Protein AF-A0A956P0M2-F1 (afdb_monomer_lite)

Radius of gyration: 32.69 Å; chains: 1; bounding box: 71×94×77 Å

Foldseek 3Di:
DVVVVVVVVVVVVVVVVVVVVVVVVVVVVVVVVVVVVVVVVVVVVVVLLVQLVVLVVVPPDDPPDADPLSSLLSSLLSCVVVVHADPDLVRLVVNLVSLVVCCVVVRHDPVSSVVSNVVSVVVNVVRVVVVCCVDPVVVVVVVVVVVVPDDDPPDPPPPPDD

Structure (mmCIF, N/CA/C/O backbone):
data_AF-A0A956P0M2-F1
#
_entry.id   AF-A0A956P0M2-F1
#
loop_
_atom_site.group_PDB
_atom_site.id
_atom_site.type_symbol
_atom_site.label_atom_id
_atom_site.label_alt_id
_atom_site.label_comp_id
_atom_site.label_asym_id
_atom_site.label_entity_id
_atom_site.label_seq_id
_atom_site.pdbx_PDB_ins_code
_atom_site.Cartn_x
_atom_site.Cartn_y
_atom_site.Cartn_z
_atom_site.occupancy
_atom_site.B_iso_or_equiv
_atom_site.auth_seq_id
_atom_site.auth_comp_id
_atom_site.auth_asym_id
_atom_site.auth_atom_id
_atom_site.pdbx_PDB_model_num
ATOM 1 N N . VAL A 1 1 ? 48.615 -9.742 -48.439 1.00 58.72 1 VAL A N 1
ATOM 2 C CA . VAL A 1 1 ? 48.595 -8.862 -47.247 1.00 58.72 1 VAL A CA 1
ATOM 3 C C . VAL A 1 1 ? 47.319 -8.021 -47.235 1.00 58.72 1 VAL A C 1
ATOM 5 O O . VAL A 1 1 ? 46.693 -7.946 -46.191 1.00 58.72 1 VAL A O 1
ATOM 8 N N . ASP A 1 2 ? 46.845 -7.547 -48.392 1.00 72.81 2 ASP A N 1
ATOM 9 C CA . ASP A 1 2 ? 45.666 -6.664 -48.493 1.00 72.81 2 ASP A CA 1
ATOM 10 C C . ASP A 1 2 ? 44.305 -7.275 -48.108 1.00 72.81 2 ASP A C 1
ATOM 12 O O . ASP A 1 2 ? 43.493 -6.592 -47.497 1.00 72.81 2 ASP A O 1
ATOM 16 N N . LEU A 1 3 ? 44.051 -8.560 -48.388 1.00 78.06 3 LEU A N 1
ATOM 17 C CA . LEU A 1 3 ? 42.756 -9.199 -48.076 1.00 78.06 3 LEU A CA 1
ATOM 18 C C . LEU A 1 3 ? 42.463 -9.275 -46.568 1.00 78.06 3 LEU A C 1
ATOM 20 O O . LEU A 1 3 ? 41.344 -9.022 -46.138 1.00 78.06 3 LEU A O 1
ATOM 24 N N . VAL A 1 4 ? 43.483 -9.575 -45.761 1.00 82.62 4 VAL A N 1
ATOM 25 C CA . VAL A 1 4 ? 43.348 -9.699 -44.298 1.00 82.62 4 VAL A CA 1
ATOM 26 C C . VAL A 1 4 ? 43.190 -8.325 -43.638 1.00 82.62 4 VAL A C 1
ATOM 28 O O . VAL A 1 4 ? 42.440 -8.179 -42.675 1.00 82.62 4 VAL A O 1
ATOM 31 N N . GLU A 1 5 ? 43.877 -7.302 -44.154 1.00 86.31 5 GLU A N 1
ATOM 32 C CA . GLU A 1 5 ? 43.711 -5.909 -43.715 1.00 86.31 5 GLU A CA 1
ATOM 33 C C . GLU A 1 5 ? 42.298 -5.394 -44.033 1.00 86.31 5 GLU A C 1
ATOM 35 O O . GLU A 1 5 ? 41.657 -4.802 -43.164 1.00 86.31 5 GLU A O 1
ATOM 40 N N . GLN A 1 6 ? 41.782 -5.694 -45.230 1.00 86.38 6 GLN A N 1
ATOM 41 C CA . GLN A 1 6 ? 40.441 -5.297 -45.660 1.00 86.38 6 GLN A CA 1
ATOM 42 C C . GLN A 1 6 ? 39.334 -5.976 -44.832 1.00 86.38 6 GLN A C 1
ATOM 44 O O . GLN A 1 6 ? 38.421 -5.307 -44.343 1.00 86.38 6 GLN A O 1
ATOM 49 N N . GLU A 1 7 ? 39.444 -7.284 -44.578 1.00 89.69 7 GLU A N 1
ATOM 50 C CA . GLU A 1 7 ? 38.516 -7.992 -43.683 1.00 89.69 7 GLU A CA 1
ATOM 51 C C . GLU A 1 7 ? 38.552 -7.425 -42.258 1.00 89.69 7 GLU A C 1
ATOM 53 O O . GLU A 1 7 ? 37.513 -7.256 -41.618 1.00 89.69 7 GLU A O 1
ATOM 58 N N . LYS A 1 8 ? 39.738 -7.068 -41.750 1.00 89.06 8 LYS A N 1
ATOM 59 C CA . LYS A 1 8 ? 39.891 -6.463 -40.420 1.00 89.06 8 LYS A CA 1
ATOM 60 C C . LYS A 1 8 ? 39.223 -5.090 -40.333 1.00 89.06 8 LYS A C 1
ATOM 62 O O . LYS A 1 8 ? 38.625 -4.774 -39.301 1.00 89.06 8 LYS A O 1
ATOM 67 N N . THR A 1 9 ? 39.314 -4.270 -41.381 1.00 90.88 9 THR A N 1
ATOM 68 C CA . THR A 1 9 ? 38.626 -2.972 -41.427 1.00 90.88 9 THR A CA 1
ATOM 69 C C . THR A 1 9 ? 37.111 -3.131 -41.486 1.00 90.88 9 THR A C 1
ATOM 71 O O . THR A 1 9 ? 36.409 -2.444 -40.741 1.00 90.88 9 THR A O 1
ATOM 74 N N . ASP A 1 10 ? 36.614 -4.085 -42.273 1.00 92.38 10 ASP A N 1
ATOM 75 C CA . ASP A 1 10 ? 35.180 -4.359 -42.390 1.00 92.38 10 ASP A CA 1
ATOM 76 C C . ASP A 1 10 ? 34.605 -4.896 -41.075 1.00 92.38 10 ASP A C 1
ATOM 78 O O . ASP A 1 10 ? 33.589 -4.394 -40.589 1.00 92.38 10 ASP A O 1
ATOM 82 N N . LEU A 1 11 ? 35.295 -5.844 -40.431 1.00 91.88 11 LEU A N 1
ATOM 83 C CA . LEU A 1 11 ? 34.914 -6.364 -39.115 1.00 91.88 11 LEU A CA 1
ATOM 84 C C . LEU A 1 11 ? 34.890 -5.265 -38.049 1.00 91.88 11 LEU A C 1
ATOM 86 O O . LEU A 1 11 ? 33.978 -5.223 -37.224 1.00 91.88 11 LEU A O 1
ATOM 90 N N . LYS A 1 12 ? 35.856 -4.338 -38.073 1.00 93.12 12 LYS A N 1
ATOM 91 C CA . LYS A 1 12 ? 35.875 -3.193 -37.153 1.00 93.12 12 LYS A CA 1
ATOM 92 C C . LYS A 1 12 ? 34.681 -2.263 -37.389 1.00 93.12 12 LYS A C 1
ATOM 94 O O . LYS A 1 12 ? 34.078 -1.805 -36.420 1.00 93.12 12 LYS A O 1
ATOM 99 N N . GLY A 1 13 ? 34.318 -2.022 -38.649 1.00 92.12 13 GLY A N 1
ATOM 100 C CA . GLY A 1 13 ? 33.134 -1.244 -39.016 1.00 92.12 13 GLY A CA 1
ATOM 101 C C . GLY A 1 13 ? 31.835 -1.904 -38.550 1.00 92.12 13 GLY A C 1
ATOM 102 O O . GLY A 1 13 ? 30.996 -1.249 -37.932 1.00 92.12 13 GLY A O 1
ATOM 103 N N . GLN A 1 14 ? 31.694 -3.214 -38.763 1.00 93.75 14 GLN A N 1
ATOM 104 C CA . GLN A 1 14 ? 30.542 -3.984 -38.284 1.00 93.75 14 GLN A CA 1
ATOM 105 C C . GLN A 1 14 ? 30.442 -3.975 -36.756 1.00 93.75 14 GLN A C 1
ATOM 107 O O . GLN A 1 14 ? 29.355 -3.779 -36.218 1.00 93.75 14 GLN A O 1
ATOM 112 N N . LEU A 1 15 ? 31.567 -4.129 -36.051 1.00 92.31 15 LEU A N 1
ATOM 113 C CA . LEU A 1 15 ? 31.612 -4.079 -34.589 1.00 92.31 15 LEU A CA 1
ATOM 114 C C . LEU A 1 15 ? 31.226 -2.693 -34.059 1.00 92.31 15 LEU A C 1
ATOM 116 O O . LEU A 1 15 ? 30.469 -2.592 -33.098 1.00 92.31 15 LEU A O 1
ATOM 120 N N . GLN A 1 16 ? 31.676 -1.621 -34.712 1.00 93.62 16 GLN A N 1
ATOM 121 C CA . GLN A 1 16 ? 31.281 -0.261 -34.350 1.00 93.62 16 GLN A CA 1
ATOM 122 C C . GLN A 1 16 ? 29.777 -0.029 -34.556 1.00 93.62 16 GLN A C 1
ATOM 124 O O . GLN A 1 16 ? 29.123 0.526 -33.677 1.00 93.62 16 GLN A O 1
ATOM 129 N N . GLN A 1 17 ? 29.213 -0.495 -35.673 1.00 93.69 17 GLN A N 1
ATOM 130 C CA . GLN A 1 17 ? 27.769 -0.420 -35.917 1.00 93.69 17 GLN A CA 1
ATOM 131 C C . GLN A 1 17 ? 26.971 -1.267 -34.919 1.00 93.69 17 GLN A C 1
ATOM 133 O O . GLN A 1 17 ? 25.904 -0.851 -34.474 1.00 93.69 17 GLN A O 1
ATOM 138 N N . ALA A 1 18 ? 27.471 -2.451 -34.559 1.00 92.12 18 ALA A N 1
ATOM 139 C CA . ALA A 1 18 ? 26.843 -3.308 -33.560 1.00 92.12 18 ALA A CA 1
ATOM 140 C C . ALA A 1 18 ? 26.830 -2.641 -32.178 1.00 92.12 18 ALA A C 1
ATOM 142 O O . ALA A 1 18 ? 25.790 -2.648 -31.524 1.00 92.12 18 ALA A O 1
ATOM 143 N N . ASN A 1 19 ? 27.936 -2.005 -31.776 1.00 94.00 19 ASN A N 1
ATOM 144 C CA . ASN A 1 19 ? 28.009 -1.244 -30.529 1.00 94.00 19 ASN A CA 1
ATOM 145 C C . ASN A 1 19 ? 27.035 -0.062 -30.535 1.00 94.00 19 ASN A C 1
ATOM 147 O O . ASN A 1 19 ? 26.256 0.069 -29.603 1.00 94.00 19 ASN A O 1
ATOM 151 N N . GLN A 1 20 ? 26.984 0.724 -31.616 1.00 94.06 20 GLN A N 1
ATOM 152 C CA . GLN A 1 20 ? 26.021 1.828 -31.735 1.00 94.06 20 GLN A CA 1
ATOM 153 C C . GLN A 1 20 ? 24.571 1.345 -31.615 1.00 94.06 20 GLN A C 1
ATOM 155 O O . GLN A 1 20 ? 23.778 1.931 -30.885 1.00 94.06 20 GLN A O 1
ATOM 160 N N . ARG A 1 21 ? 24.220 0.232 -32.272 1.00 94.31 21 ARG A N 1
ATOM 161 C CA . ARG A 1 21 ? 22.882 -0.367 -32.139 1.00 94.31 21 ARG A CA 1
ATOM 162 C C . ARG A 1 21 ? 22.599 -0.845 -30.717 1.00 94.31 21 ARG A C 1
ATOM 164 O O . ARG A 1 21 ? 21.459 -0.745 -30.268 1.00 94.31 21 ARG A O 1
ATOM 171 N N . ALA A 1 22 ? 23.599 -1.394 -30.030 1.00 93.88 22 ALA A N 1
ATOM 172 C CA . ALA A 1 22 ? 23.468 -1.831 -28.645 1.00 93.88 22 ALA A CA 1
ATOM 173 C C . ALA A 1 22 ? 23.268 -0.639 -27.697 1.00 93.88 22 ALA A C 1
ATOM 175 O O . ALA A 1 22 ? 22.390 -0.699 -26.834 1.00 93.88 22 ALA A O 1
ATOM 176 N N . ASP A 1 23 ? 24.006 0.452 -27.899 1.00 94.88 23 ASP A N 1
ATOM 177 C CA . ASP A 1 23 ? 23.866 1.692 -27.133 1.00 94.88 23 ASP A CA 1
ATOM 178 C C . ASP A 1 23 ? 22.467 2.295 -27.338 1.00 94.88 23 ASP A C 1
ATOM 180 O O . ASP A 1 23 ? 21.730 2.493 -26.372 1.00 94.88 23 ASP A O 1
ATOM 184 N N . GLU A 1 24 ? 22.023 2.449 -28.592 1.00 95.00 24 GLU A N 1
ATOM 185 C CA . GLU A 1 24 ? 20.675 2.935 -28.922 1.00 95.00 24 GLU A CA 1
ATOM 186 C C . GLU A 1 24 ? 19.562 2.055 -28.330 1.00 95.00 24 GLU A C 1
ATOM 188 O O . GLU A 1 24 ? 18.521 2.550 -27.884 1.00 95.00 24 GLU A O 1
ATOM 193 N N . ALA A 1 25 ? 19.740 0.730 -28.350 1.00 94.25 25 ALA A N 1
ATOM 194 C CA . ALA A 1 25 ? 18.787 -0.196 -27.749 1.00 94.25 25 ALA A CA 1
ATOM 195 C C . ALA A 1 25 ? 18.747 -0.040 -26.224 1.00 94.25 25 ALA A C 1
ATOM 197 O O . ALA A 1 25 ? 17.664 -0.044 -25.639 1.00 94.25 25 ALA A O 1
ATOM 198 N N . THR A 1 26 ? 19.906 0.142 -25.591 1.00 95.19 26 THR A N 1
ATOM 199 C CA . THR A 1 26 ? 20.026 0.326 -24.141 1.00 95.19 26 THR A CA 1
ATOM 200 C C . THR A 1 26 ? 19.360 1.626 -23.698 1.00 95.19 26 THR A C 1
ATOM 202 O O . THR A 1 26 ? 18.572 1.621 -22.749 1.00 95.19 26 THR A O 1
ATOM 205 N N . GLU A 1 27 ? 19.582 2.724 -24.421 1.00 95.94 27 GLU A N 1
ATOM 206 C CA . GLU A 1 27 ? 18.919 4.008 -24.169 1.00 95.94 27 GLU A CA 1
ATOM 207 C C . GLU A 1 27 ? 17.393 3.898 -24.290 1.00 95.94 27 GLU A C 1
ATOM 209 O O . GLU A 1 27 ? 16.664 4.328 -23.393 1.00 95.94 27 GLU A O 1
ATOM 214 N N . LYS A 1 28 ? 16.892 3.251 -25.352 1.00 95.50 28 LYS A N 1
ATOM 215 C CA . LYS A 1 28 ? 15.448 3.018 -25.536 1.00 95.50 28 LYS A CA 1
ATOM 216 C C . LYS A 1 28 ? 14.854 2.180 -24.409 1.00 95.50 28 LYS A C 1
ATOM 218 O O . LYS A 1 28 ? 13.793 2.524 -23.894 1.00 95.50 28 LYS A O 1
ATOM 223 N N . VAL A 1 29 ? 15.517 1.090 -24.019 1.00 95.69 29 VAL A N 1
ATOM 224 C CA . VAL A 1 29 ? 15.061 0.237 -22.910 1.00 95.69 29 VAL A CA 1
ATOM 225 C C . VAL A 1 29 ? 15.007 1.034 -21.612 1.00 95.69 29 VAL A C 1
ATOM 227 O O . VAL A 1 29 ? 14.007 0.959 -20.904 1.00 95.69 29 VAL A O 1
ATOM 230 N N . THR A 1 30 ? 16.031 1.841 -21.334 1.00 95.50 30 THR A N 1
ATOM 231 C CA . THR A 1 30 ? 16.098 2.680 -20.130 1.00 95.50 30 THR A CA 1
ATOM 232 C C . THR A 1 30 ? 14.942 3.679 -20.102 1.00 95.50 30 THR A C 1
ATOM 234 O O . THR A 1 30 ? 14.197 3.742 -19.128 1.00 95.50 30 THR A O 1
ATOM 237 N N . TYR A 1 31 ? 14.703 4.372 -21.217 1.00 96.00 31 TYR A N 1
ATOM 238 C CA . TYR A 1 31 ? 13.574 5.288 -21.365 1.00 96.00 31 TYR A CA 1
ATOM 239 C C . TYR A 1 31 ? 12.214 4.607 -21.127 1.00 96.00 31 TYR A C 1
ATOM 241 O O . TYR A 1 31 ? 11.351 5.144 -20.423 1.00 96.00 31 TYR A O 1
ATOM 249 N N . TYR A 1 32 ? 11.999 3.417 -21.698 1.00 94.88 32 TYR A N 1
ATOM 250 C CA . TYR A 1 32 ? 10.750 2.683 -21.494 1.00 94.88 32 TYR A CA 1
ATOM 251 C C . TYR A 1 32 ? 10.590 2.194 -20.057 1.00 94.88 32 TYR A C 1
ATOM 253 O O . TYR A 1 32 ? 9.477 2.257 -19.536 1.00 94.88 32 TYR A O 1
ATOM 261 N N . LEU A 1 33 ? 11.667 1.750 -19.405 1.00 94.88 33 LEU A N 1
ATOM 262 C CA . LEU A 1 33 ? 11.636 1.366 -17.994 1.00 94.88 33 LEU A CA 1
ATOM 263 C C . LEU A 1 33 ? 11.221 2.550 -17.117 1.00 94.88 33 LEU A C 1
ATOM 265 O O . LEU A 1 33 ? 10.244 2.429 -16.379 1.00 94.88 33 LEU A O 1
ATOM 269 N N . ASP A 1 34 ? 11.850 3.714 -17.281 1.00 94.94 34 ASP A N 1
ATOM 270 C CA . ASP A 1 34 ? 11.497 4.929 -16.535 1.00 94.94 34 ASP A CA 1
ATOM 271 C C . ASP A 1 34 ? 10.034 5.337 -16.764 1.00 94.94 34 ASP A C 1
ATOM 273 O O . ASP A 1 34 ? 9.291 5.676 -15.834 1.00 94.94 34 ASP A O 1
ATOM 277 N N . THR A 1 35 ? 9.581 5.272 -18.017 1.00 95.19 35 THR A N 1
ATOM 278 C CA . THR A 1 35 ? 8.198 5.598 -18.388 1.00 95.19 35 THR A CA 1
ATOM 279 C C . THR A 1 35 ? 7.202 4.631 -17.748 1.00 95.19 35 THR A C 1
ATOM 281 O O . THR A 1 35 ? 6.170 5.053 -17.210 1.00 95.19 35 THR A O 1
ATOM 284 N N . LEU A 1 36 ? 7.505 3.331 -17.769 1.00 94.38 36 LEU A N 1
ATOM 285 C CA . LEU A 1 36 ? 6.674 2.296 -17.162 1.00 94.38 36 LEU A CA 1
ATOM 286 C C . LEU A 1 36 ? 6.635 2.439 -15.641 1.00 94.38 36 LEU A C 1
ATOM 288 O O . LEU A 1 36 ? 5.552 2.378 -15.058 1.00 94.38 36 LEU A O 1
ATOM 292 N N . GLU A 1 37 ? 7.771 2.700 -14.995 1.00 94.69 37 GLU A N 1
ATOM 293 C CA . GLU A 1 37 ? 7.834 2.926 -13.552 1.00 94.69 37 GLU A CA 1
ATOM 294 C C . GLU A 1 37 ? 6.989 4.126 -13.119 1.00 94.69 37 GLU A C 1
ATOM 296 O O . GLU A 1 37 ? 6.243 4.052 -12.138 1.00 94.69 37 GLU A O 1
ATOM 301 N N . ASN A 1 38 ? 7.067 5.233 -13.857 1.00 93.94 38 ASN A N 1
ATOM 302 C CA . ASN A 1 38 ? 6.288 6.434 -13.567 1.00 93.94 38 ASN A CA 1
ATOM 303 C C . ASN A 1 38 ? 4.789 6.207 -13.778 1.00 93.94 38 ASN A C 1
ATOM 305 O O . ASN A 1 38 ? 3.964 6.635 -12.960 1.00 93.94 38 ASN A O 1
ATOM 309 N N . THR A 1 39 ? 4.429 5.480 -14.834 1.00 92.56 39 THR A N 1
ATOM 310 C CA . THR A 1 39 ? 3.041 5.102 -15.115 1.00 92.56 39 THR A CA 1
ATOM 311 C C . THR A 1 39 ? 2.495 4.181 -14.025 1.00 92.56 39 THR A C 1
ATOM 313 O O . THR A 1 39 ? 1.390 4.402 -13.530 1.00 92.56 39 THR A O 1
ATOM 316 N N . LEU A 1 40 ? 3.286 3.204 -13.571 1.00 93.62 40 LEU A N 1
ATOM 317 C CA . LEU A 1 40 ? 2.927 2.300 -12.480 1.00 93.62 40 LEU A CA 1
ATOM 318 C C . LEU A 1 40 ? 2.721 3.058 -11.162 1.00 93.62 40 LEU A C 1
ATOM 320 O O . LEU A 1 40 ? 1.697 2.873 -10.501 1.00 93.62 40 LEU A O 1
ATOM 324 N N . LYS A 1 41 ? 3.649 3.956 -10.800 1.00 93.06 41 LYS A N 1
ATOM 325 C CA . LYS A 1 41 ? 3.533 4.820 -9.610 1.00 93.06 41 LYS A CA 1
ATOM 326 C C . LYS A 1 41 ? 2.253 5.659 -9.662 1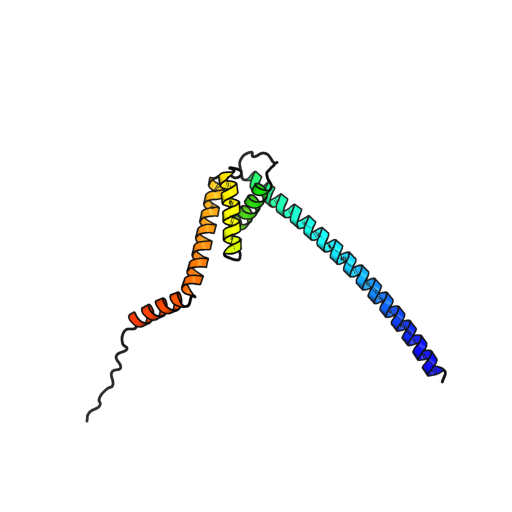.00 93.06 41 LYS A C 1
ATOM 328 O O . LYS A 1 41 ? 1.545 5.778 -8.664 1.00 93.06 41 LYS A O 1
ATOM 333 N N . THR A 1 42 ? 1.936 6.216 -10.828 1.00 93.06 42 THR A N 1
ATOM 334 C CA . THR A 1 42 ? 0.741 7.043 -11.043 1.00 93.06 42 THR A CA 1
ATOM 335 C C . THR A 1 42 ? -0.543 6.214 -10.962 1.00 93.06 42 THR A C 1
ATOM 337 O O . THR A 1 42 ? -1.471 6.581 -10.241 1.00 93.06 42 THR A O 1
ATOM 340 N N . GLY A 1 43 ? -0.582 5.053 -11.618 1.00 93.94 43 GLY A N 1
ATOM 341 C CA . GLY A 1 43 ? -1.709 4.123 -11.546 1.00 93.94 43 GLY A CA 1
ATOM 342 C C . GLY A 1 43 ? -1.975 3.631 -10.123 1.00 93.94 43 GLY A C 1
ATOM 343 O O . GLY A 1 43 ? -3.128 3.561 -9.695 1.00 93.94 43 GLY A O 1
ATOM 344 N N . GLN A 1 44 ? -0.918 3.365 -9.351 1.00 92.56 44 GLN A N 1
ATOM 345 C CA . GLN A 1 44 ? -1.040 2.971 -7.949 1.00 92.56 44 GLN A CA 1
ATOM 346 C C . GLN A 1 44 ? -1.655 4.091 -7.094 1.00 92.56 44 GLN A C 1
ATOM 348 O O . GLN A 1 44 ? -2.557 3.815 -6.304 1.00 92.56 44 GLN A O 1
ATOM 353 N N . LYS A 1 45 ? -1.267 5.358 -7.313 1.00 92.62 45 LYS A N 1
ATOM 354 C CA . LYS A 1 45 ? -1.896 6.511 -6.641 1.00 92.62 45 LYS A CA 1
ATOM 355 C C . LYS A 1 45 ? -3.396 6.595 -6.929 1.00 92.62 45 LYS A C 1
ATOM 357 O O . LYS A 1 45 ? -4.180 6.754 -5.995 1.00 92.62 45 LYS A O 1
ATOM 362 N N . PHE A 1 46 ? -3.810 6.453 -8.190 1.00 92.62 46 PHE A N 1
ATOM 363 C CA . PHE A 1 46 ? -5.233 6.486 -8.548 1.00 92.62 46 PHE A CA 1
ATOM 364 C C . PHE A 1 46 ? -6.016 5.321 -7.942 1.00 92.62 46 PHE A C 1
ATOM 366 O O . PHE A 1 46 ? -7.138 5.503 -7.470 1.00 92.62 46 PHE A O 1
ATOM 373 N N . LYS A 1 47 ? -5.417 4.129 -7.900 1.00 93.81 47 LYS A N 1
ATOM 374 C CA . LYS A 1 47 ? -6.016 2.960 -7.254 1.00 93.81 47 LYS A CA 1
ATOM 375 C C . LYS A 1 47 ? -6.226 3.185 -5.757 1.00 93.81 47 LYS A C 1
ATOM 377 O O . LYS A 1 47 ? -7.307 2.891 -5.250 1.00 93.81 47 LYS A O 1
ATOM 382 N N . ASP A 1 48 ? -5.228 3.727 -5.066 1.00 93.6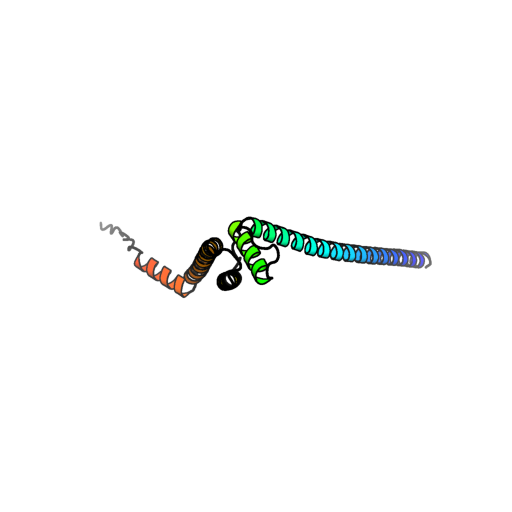2 48 ASP A N 1
ATOM 383 C CA . ASP A 1 48 ? -5.319 4.019 -3.635 1.00 93.62 48 ASP A CA 1
ATOM 384 C C . ASP A 1 48 ? -6.369 5.106 -3.358 1.00 93.62 48 ASP A C 1
ATOM 386 O O . ASP A 1 48 ? -7.199 4.943 -2.463 1.00 93.62 48 ASP A O 1
ATOM 390 N N . GLN A 1 49 ? -6.432 6.157 -4.184 1.00 92.69 49 GLN A N 1
ATOM 391 C CA . GLN A 1 49 ? -7.493 7.170 -4.117 1.00 92.69 49 GLN A CA 1
ATOM 392 C C . GLN A 1 49 ? -8.888 6.570 -4.323 1.00 92.69 49 GLN A C 1
ATOM 394 O O . GLN A 1 49 ? -9.796 6.854 -3.546 1.00 92.69 49 GLN A O 1
ATOM 399 N N . ALA A 1 50 ? -9.067 5.703 -5.322 1.00 92.69 50 ALA A N 1
ATOM 400 C CA . ALA A 1 50 ? -10.345 5.040 -5.572 1.00 92.69 50 ALA A CA 1
ATOM 401 C C . ALA A 1 50 ? -10.782 4.171 -4.382 1.00 92.69 50 ALA A C 1
ATOM 403 O O . ALA A 1 50 ? -11.956 4.177 -4.006 1.00 92.69 50 ALA A O 1
ATOM 404 N N . ILE A 1 51 ? -9.842 3.458 -3.753 1.00 94.12 51 ILE A N 1
ATOM 405 C CA . ILE A 1 51 ? -10.092 2.687 -2.529 1.00 94.12 51 ILE A CA 1
ATOM 406 C C . ILE A 1 51 ? -10.533 3.610 -1.389 1.00 94.12 51 ILE A C 1
ATOM 408 O O . ILE A 1 51 ? -11.528 3.325 -0.721 1.00 94.12 51 ILE A O 1
ATOM 412 N N . ILE A 1 52 ? -9.816 4.715 -1.179 1.00 92.88 52 ILE A N 1
ATOM 413 C CA . ILE A 1 52 ? -10.116 5.697 -0.135 1.00 92.88 52 ILE A CA 1
ATOM 414 C C . ILE A 1 52 ? -11.506 6.300 -0.349 1.00 92.88 52 ILE A C 1
ATOM 416 O O . ILE A 1 52 ? -12.318 6.259 0.570 1.00 92.88 52 ILE A O 1
ATOM 420 N N . TYR A 1 53 ? -11.826 6.783 -1.551 1.00 90.81 53 TYR A N 1
ATOM 421 C CA . TYR A 1 53 ? -13.138 7.365 -1.843 1.00 90.81 53 TYR A CA 1
ATOM 422 C C . TYR A 1 53 ? -14.263 6.344 -1.714 1.00 90.81 53 TYR A C 1
ATOM 424 O O . TYR A 1 53 ? -15.280 6.639 -1.094 1.00 90.81 53 TYR A O 1
ATOM 432 N N . LYS A 1 54 ? -14.069 5.113 -2.202 1.00 91.50 54 LYS A N 1
ATOM 433 C CA . LYS A 1 54 ? -15.029 4.025 -1.976 1.00 91.50 54 LYS A CA 1
ATOM 434 C C . LYS A 1 54 ? -15.228 3.761 -0.482 1.00 91.50 54 LYS A C 1
ATOM 436 O O . LYS A 1 54 ? -16.346 3.495 -0.058 1.00 91.50 54 LYS A O 1
ATOM 441 N N . SER A 1 55 ? -14.158 3.825 0.308 1.00 91.12 55 SER A N 1
ATOM 442 C CA . SER A 1 55 ? -14.206 3.650 1.759 1.00 91.12 55 SER A CA 1
ATOM 443 C C . SER A 1 55 ? -14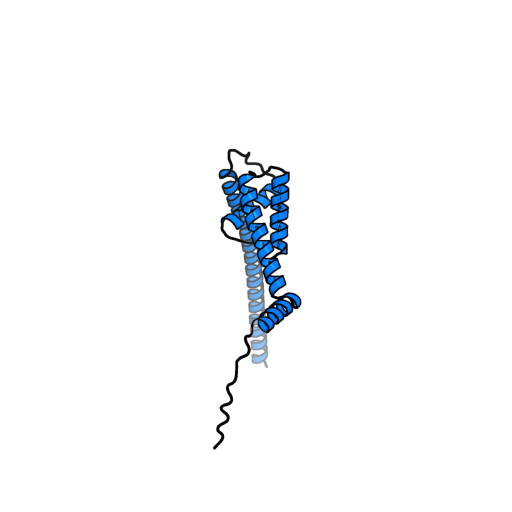.950 4.791 2.454 1.00 91.12 55 SER A C 1
ATOM 445 O O . SER A 1 55 ? -15.748 4.503 3.337 1.00 91.12 55 SER A O 1
ATOM 447 N N . ILE A 1 56 ? -14.735 6.047 2.044 1.00 89.88 56 ILE A N 1
ATOM 448 C CA . ILE A 1 56 ? -15.458 7.222 2.558 1.00 89.88 56 ILE A CA 1
ATOM 449 C C . ILE A 1 56 ? -16.943 7.114 2.222 1.00 89.88 56 ILE A C 1
ATOM 451 O O . ILE A 1 56 ? -17.766 7.328 3.094 1.00 89.88 56 ILE A O 1
ATOM 455 N N . LEU A 1 57 ? -17.296 6.726 0.992 1.00 88.31 57 LEU A N 1
ATOM 456 C CA . LEU A 1 57 ? -18.694 6.599 0.560 1.00 88.31 57 LEU A CA 1
ATOM 457 C C . LEU A 1 57 ? -19.485 5.527 1.325 1.00 88.31 57 LEU A C 1
ATOM 459 O O . LEU A 1 57 ? -20.711 5.596 1.361 1.00 88.31 57 LEU A O 1
ATOM 463 N N . LYS A 1 58 ? -18.808 4.532 1.918 1.00 87.44 58 LYS A N 1
ATOM 464 C CA . LYS A 1 58 ? -19.448 3.558 2.820 1.00 87.44 58 LYS A CA 1
ATOM 465 C C . LYS A 1 58 ? -19.836 4.180 4.163 1.00 87.44 58 LYS A C 1
ATOM 467 O O . LYS A 1 58 ? -20.746 3.679 4.816 1.00 87.44 58 LYS A O 1
ATOM 472 N N . ASP A 1 59 ? -19.144 5.239 4.564 1.00 84.19 59 ASP A N 1
ATOM 473 C CA . ASP A 1 59 ? -19.345 5.921 5.831 1.00 84.19 59 ASP A CA 1
ATOM 474 C C . ASP A 1 59 ? -20.237 7.158 5.592 1.00 84.19 59 ASP A C 1
ATOM 476 O O . ASP A 1 59 ? -20.121 7.865 4.591 1.00 84.19 59 ASP A O 1
ATOM 480 N N . ALA A 1 60 ? -21.195 7.424 6.480 1.00 69.06 60 ALA A N 1
ATOM 481 C CA . ALA A 1 60 ? -22.162 8.505 6.274 1.00 69.06 60 ALA A CA 1
ATOM 482 C C . ALA A 1 60 ? -21.485 9.890 6.195 1.00 69.06 60 ALA A C 1
ATOM 484 O O . ALA A 1 60 ? -20.684 10.207 7.060 1.00 69.06 60 ALA A O 1
ATOM 485 N N . LYS A 1 61 ? -21.850 10.708 5.187 1.00 63.69 61 LYS A N 1
ATOM 486 C CA . LYS A 1 61 ? -21.470 12.126 4.934 1.00 63.69 61 LYS A CA 1
ATOM 487 C C . LYS A 1 61 ? -20.249 12.663 5.716 1.00 63.69 61 LYS A C 1
ATOM 489 O O . LYS A 1 61 ? -20.349 13.681 6.399 1.00 63.69 61 LYS A O 1
ATOM 494 N N . ILE A 1 62 ? -19.091 12.025 5.563 1.00 64.56 62 ILE A N 1
ATOM 495 C CA . ILE A 1 62 ? -17.807 12.581 6.010 1.00 64.56 62 ILE A CA 1
ATOM 496 C C . ILE A 1 62 ? -17.313 13.563 4.929 1.00 64.56 62 ILE A C 1
ATOM 498 O O . ILE A 1 62 ? -17.486 13.289 3.735 1.00 64.56 62 ILE A O 1
ATOM 502 N N . PRO A 1 63 ? -16.729 14.720 5.294 1.00 67.38 63 PRO A N 1
ATOM 503 C CA . PRO A 1 63 ? -16.077 15.601 4.330 1.00 67.38 63 PRO A CA 1
ATOM 504 C C . PRO A 1 63 ? -15.007 14.856 3.514 1.00 67.38 63 PRO A C 1
ATOM 506 O O . PRO A 1 63 ? -14.236 14.060 4.035 1.00 67.38 63 PRO A O 1
ATOM 509 N N . PHE A 1 64 ? -14.933 15.142 2.211 1.00 70.31 64 PHE A N 1
ATOM 510 C CA . PHE A 1 64 ? -13.997 14.490 1.277 1.00 70.31 64 PHE A CA 1
ATOM 511 C C . PHE A 1 64 ? -12.511 14.755 1.582 1.00 70.31 64 PHE A C 1
ATOM 513 O O . PHE A 1 64 ? -11.637 14.087 1.025 1.00 70.31 64 PHE A O 1
ATOM 520 N N . GLN A 1 65 ? -12.215 15.742 2.431 1.00 82.38 65 GLN A N 1
ATOM 521 C CA . GLN A 1 65 ? -10.863 16.046 2.883 1.00 82.38 65 GLN A CA 1
ATOM 522 C C . GLN A 1 65 ? -10.561 15.275 4.164 1.00 82.38 65 GLN A C 1
ATOM 524 O O . GLN A 1 65 ? -11.168 15.524 5.200 1.00 82.38 65 GLN A O 1
ATOM 529 N N . ILE A 1 66 ? -9.596 14.363 4.068 1.00 87.62 66 ILE A N 1
ATOM 530 C CA . ILE A 1 66 ? -9.191 13.479 5.159 1.00 87.62 66 ILE A CA 1
ATOM 531 C C . ILE A 1 66 ? -7.678 13.540 5.378 1.00 87.62 66 ILE A C 1
ATOM 533 O O . ILE A 1 66 ? -6.909 13.820 4.449 1.00 87.62 66 ILE A O 1
ATOM 537 N N . SER A 1 67 ? -7.245 13.275 6.610 1.00 91.69 67 SER A N 1
ATOM 538 C CA . SER A 1 67 ? -5.828 13.307 6.987 1.00 91.69 67 SER A CA 1
ATOM 539 C C . SER A 1 67 ? -5.037 12.160 6.345 1.00 91.69 67 SER A C 1
ATOM 541 O O . SER A 1 67 ? -5.601 11.151 5.920 1.00 91.69 67 SER A O 1
ATOM 543 N N . GLU A 1 68 ? -3.707 12.276 6.285 1.00 93.19 68 GLU A N 1
ATOM 544 C CA . GLU A 1 68 ? -2.860 11.188 5.771 1.00 93.19 68 GLU A CA 1
ATOM 545 C C . GLU A 1 68 ? -2.964 9.920 6.636 1.00 93.19 68 GLU A C 1
ATOM 547 O O . GLU A 1 68 ? -3.009 8.808 6.114 1.00 93.19 68 GLU A O 1
ATOM 552 N N . MET A 1 69 ? -3.103 10.091 7.953 1.00 93.94 69 MET A N 1
ATOM 553 C CA . MET A 1 69 ? -3.364 9.001 8.897 1.00 93.94 69 MET A CA 1
ATOM 554 C C . MET A 1 69 ? -4.673 8.266 8.566 1.00 93.94 69 MET A C 1
ATOM 556 O O . MET A 1 69 ? -4.713 7.032 8.576 1.00 93.94 69 MET A O 1
ATOM 560 N N . GLU A 1 70 ? -5.726 9.007 8.212 1.00 93.81 70 GLU A N 1
ATOM 561 C CA . GLU A 1 70 ? -7.007 8.429 7.806 1.00 93.81 70 GLU A CA 1
ATOM 562 C C . GLU A 1 70 ? -6.913 7.693 6.471 1.00 93.81 70 GLU A C 1
ATOM 564 O O . GLU A 1 70 ? -7.446 6.589 6.335 1.00 93.81 70 GLU A O 1
ATOM 569 N N . LYS A 1 71 ? -6.168 8.231 5.498 1.00 95.12 71 LYS A N 1
ATOM 570 C CA . LYS A 1 71 ? -5.900 7.523 4.236 1.00 95.12 71 LYS A CA 1
ATOM 571 C C . LYS A 1 71 ? -5.235 6.173 4.495 1.00 95.12 71 LYS A C 1
ATOM 573 O O . LYS A 1 71 ? -5.682 5.163 3.950 1.00 95.12 71 LYS A O 1
ATOM 578 N N . GLN A 1 72 ? -4.217 6.136 5.355 1.00 96.38 72 GLN A N 1
ATOM 579 C CA . GLN A 1 72 ? -3.532 4.894 5.723 1.00 96.38 72 GLN A CA 1
ATOM 580 C C . GLN A 1 72 ? -4.487 3.893 6.385 1.00 96.38 72 GLN A C 1
ATOM 582 O O . GLN A 1 72 ? -4.538 2.732 5.967 1.00 96.38 72 GLN A O 1
ATOM 587 N N . GLY A 1 73 ? -5.296 4.345 7.349 1.00 96.06 73 GLY A N 1
ATOM 588 C CA . GLY A 1 73 ? -6.305 3.512 8.005 1.00 96.06 73 GLY A CA 1
ATOM 589 C C . GLY A 1 73 ? -7.322 2.938 7.015 1.00 96.06 73 GLY A C 1
ATOM 590 O O . GLY A 1 73 ? -7.572 1.732 6.995 1.00 96.06 73 GLY A O 1
ATOM 591 N N . ARG A 1 74 ? 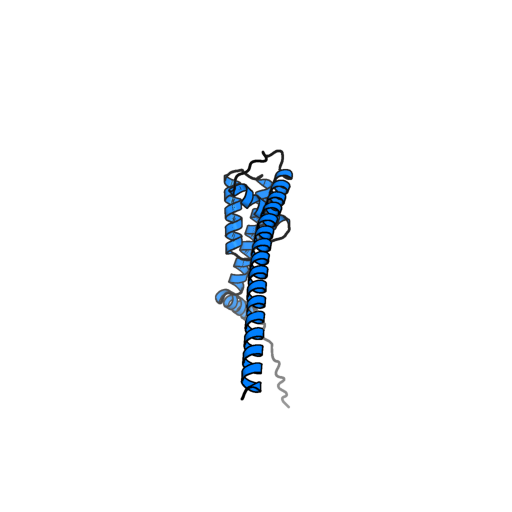-7.845 3.767 6.105 1.00 94.88 74 ARG A N 1
ATOM 592 C CA . ARG A 1 74 ? -8.809 3.351 5.073 1.00 94.88 74 ARG A CA 1
ATOM 593 C C . ARG A 1 74 ? -8.231 2.341 4.080 1.00 94.88 74 ARG A C 1
ATOM 595 O O . ARG A 1 74 ? -8.948 1.423 3.674 1.00 94.88 74 ARG A O 1
ATOM 602 N N . LEU A 1 75 ? -6.955 2.467 3.711 1.00 96.75 75 LEU A N 1
ATOM 603 C CA . LEU A 1 75 ? -6.270 1.479 2.869 1.00 96.75 75 LEU A CA 1
ATOM 604 C C . LEU A 1 75 ? -6.118 0.131 3.584 1.00 96.75 75 LEU A C 1
ATOM 606 O O . LEU A 1 75 ? -6.310 -0.912 2.956 1.00 96.75 75 LEU A O 1
ATOM 610 N N . ILE A 1 76 ? -5.798 0.135 4.881 1.00 96.88 76 ILE A N 1
ATOM 611 C CA . ILE A 1 76 ? -5.716 -1.086 5.696 1.00 96.88 76 ILE A CA 1
ATOM 612 C C . ILE A 1 76 ? -7.092 -1.747 5.802 1.00 96.88 76 ILE A C 1
ATOM 614 O O . ILE A 1 76 ? -7.212 -2.931 5.488 1.00 96.88 76 ILE A O 1
ATOM 618 N N . LEU A 1 77 ? -8.135 -0.985 6.148 1.00 95.31 77 LEU A N 1
ATOM 619 C CA . LEU A 1 77 ? -9.512 -1.487 6.216 1.00 95.31 77 LEU A CA 1
ATOM 620 C C . LEU A 1 77 ? -9.913 -2.167 4.910 1.00 95.31 77 LEU A C 1
ATOM 622 O O . LEU A 1 77 ? -10.352 -3.312 4.919 1.00 95.31 77 LEU A O 1
ATOM 626 N N . SER A 1 78 ? -9.677 -1.514 3.769 1.00 95.19 78 SER A N 1
ATOM 627 C CA . SER A 1 78 ? -10.014 -2.102 2.474 1.00 95.19 78 SER A CA 1
ATOM 628 C C . SER A 1 78 ? -9.237 -3.383 2.170 1.00 95.19 78 SER A C 1
ATOM 630 O O . SER A 1 78 ? -9.744 -4.217 1.422 1.00 95.19 78 SER A O 1
ATOM 632 N N . LYS A 1 79 ? -8.010 -3.558 2.672 1.00 95.44 79 LYS A N 1
ATOM 633 C CA . LYS A 1 79 ? -7.271 -4.817 2.494 1.00 95.44 79 LYS A CA 1
ATOM 634 C C . LYS A 1 79 ? -7.942 -5.933 3.286 1.00 95.44 79 LYS A C 1
ATOM 636 O O . LYS A 1 79 ? -8.280 -6.956 2.691 1.00 95.44 79 LYS A O 1
ATOM 641 N N . VAL A 1 80 ? -8.198 -5.703 4.572 1.00 95.38 80 VAL A N 1
ATOM 642 C CA . VAL A 1 80 ? -8.783 -6.713 5.464 1.00 95.38 80 VAL A CA 1
ATOM 643 C C . VAL A 1 80 ? -10.218 -7.061 5.054 1.00 95.38 80 VAL A C 1
ATOM 645 O O . VAL A 1 80 ? -10.552 -8.239 4.977 1.00 95.38 80 VAL A O 1
ATOM 648 N N . GLU A 1 81 ? -11.031 -6.073 4.669 1.00 92.94 81 GLU A N 1
ATOM 649 C CA . GLU A 1 81 ? -12.392 -6.280 4.138 1.00 92.94 81 GLU A CA 1
ATOM 650 C C . GLU A 1 81 ? -12.420 -7.158 2.877 1.00 92.94 81 GLU A C 1
ATOM 652 O O . GLU A 1 81 ? -13.393 -7.863 2.634 1.00 92.94 81 GLU A O 1
ATOM 657 N N . ASN A 1 82 ? -11.351 -7.133 2.077 1.00 93.38 82 ASN A N 1
ATOM 658 C CA . ASN A 1 82 ? -11.199 -7.978 0.891 1.00 93.38 82 ASN A CA 1
ATOM 659 C C . ASN A 1 82 ? -10.436 -9.285 1.192 1.00 93.38 82 ASN A C 1
ATOM 661 O O . ASN A 1 82 ? -9.894 -9.905 0.277 1.00 93.38 82 ASN A O 1
ATOM 665 N N . GLY A 1 83 ? -10.326 -9.676 2.466 1.00 92.56 83 GLY A N 1
ATOM 666 C CA . GLY A 1 83 ? -9.676 -10.915 2.897 1.00 92.56 83 GLY A CA 1
ATOM 667 C C . GLY A 1 83 ? -8.147 -10.902 2.823 1.00 92.56 83 GLY A C 1
ATOM 668 O O . GLY A 1 83 ? -7.521 -11.953 2.946 1.00 92.56 83 GLY A O 1
ATOM 669 N N . ARG A 1 84 ? -7.515 -9.739 2.616 1.00 94.81 84 ARG A N 1
ATOM 670 C CA . ARG A 1 84 ? -6.051 -9.624 2.569 1.00 94.81 84 ARG A CA 1
ATOM 671 C C . ARG A 1 84 ? -5.504 -9.347 3.961 1.00 94.81 84 ARG A C 1
ATOM 673 O O . ARG A 1 84 ? -5.603 -8.226 4.459 1.00 94.81 84 ARG A O 1
ATOM 680 N N . MET A 1 85 ? -4.897 -10.371 4.544 1.00 94.19 85 MET A N 1
ATOM 681 C CA . MET A 1 85 ? -4.226 -10.292 5.838 1.00 94.19 85 MET A CA 1
ATOM 682 C C . MET A 1 85 ? -2.778 -9.798 5.694 1.00 94.19 85 MET A C 1
ATOM 684 O O . MET A 1 85 ? -2.198 -9.900 4.607 1.00 94.19 85 MET A O 1
ATOM 688 N N . PRO A 1 86 ? -2.189 -9.232 6.760 1.00 95.12 86 PRO A N 1
ATOM 689 C CA . PRO A 1 86 ? -0.765 -8.923 6.790 1.00 95.12 86 PRO A CA 1
ATOM 690 C C . PRO A 1 86 ? 0.077 -10.200 6.627 1.00 95.12 86 PRO A C 1
ATOM 692 O O . PRO A 1 86 ? -0.299 -11.270 7.093 1.00 95.12 86 PRO A O 1
ATOM 695 N N . GLU A 1 87 ? 1.213 -10.075 5.939 1.00 91.88 87 GLU A N 1
ATOM 696 C CA . GLU A 1 87 ? 2.119 -11.196 5.631 1.00 91.88 87 GLU A CA 1
ATOM 697 C C . GLU A 1 87 ? 2.826 -11.751 6.870 1.00 91.88 87 GLU A C 1
ATOM 699 O O . GLU A 1 87 ? 3.096 -12.947 6.936 1.00 91.88 87 GLU A O 1
ATOM 704 N N . ASP A 1 88 ? 3.121 -10.886 7.840 1.00 92.12 88 ASP A N 1
ATOM 705 C CA . ASP A 1 88 ? 3.902 -11.219 9.023 1.00 92.12 88 ASP A CA 1
ATOM 706 C C . ASP A 1 88 ? 3.415 -10.464 10.271 1.00 92.12 88 ASP A C 1
ATOM 708 O O . ASP A 1 88 ? 2.564 -9.565 10.216 1.00 92.12 88 ASP A O 1
ATOM 712 N N . GLU A 1 89 ? 3.975 -10.850 11.418 1.00 92.44 89 GLU A N 1
ATOM 713 C CA . GLU A 1 89 ? 3.679 -10.275 12.729 1.00 92.44 89 GLU A CA 1
ATOM 714 C C . GLU A 1 89 ? 3.955 -8.763 12.779 1.00 92.44 89 GLU A C 1
ATOM 716 O O . GLU A 1 89 ? 3.161 -7.989 13.319 1.00 92.44 89 GLU A O 1
ATOM 721 N N . LYS A 1 90 ? 5.068 -8.318 12.186 1.00 94.19 90 LYS A N 1
ATOM 722 C CA . LYS A 1 90 ? 5.493 -6.913 12.209 1.00 94.19 90 LYS A CA 1
ATOM 723 C C . LYS A 1 90 ? 4.486 -6.035 11.474 1.00 94.19 90 LYS A C 1
ATOM 725 O O . LYS A 1 90 ? 4.037 -5.024 12.010 1.00 94.19 90 LYS A O 1
ATOM 730 N N . LYS A 1 91 ? 4.090 -6.445 10.271 1.00 95.50 91 LYS A N 1
ATOM 731 C CA . LYS A 1 91 ? 3.094 -5.779 9.431 1.00 95.50 91 LYS A CA 1
ATOM 732 C C . LYS A 1 91 ? 1.726 -5.795 10.103 1.00 95.50 91 LYS A C 1
ATOM 734 O O . LYS A 1 91 ? 1.038 -4.778 10.061 1.00 95.50 91 LYS A O 1
ATOM 739 N N . ALA A 1 92 ? 1.361 -6.889 10.777 1.00 95.50 92 ALA A N 1
ATOM 740 C CA . ALA A 1 92 ? 0.136 -6.964 11.568 1.00 95.50 92 ALA A CA 1
ATOM 741 C C . ALA A 1 92 ? 0.124 -5.939 12.710 1.00 95.50 92 ALA A C 1
ATOM 743 O O . ALA A 1 92 ? -0.823 -5.161 12.817 1.00 95.50 92 ALA A O 1
ATOM 744 N N . LYS A 1 93 ? 1.201 -5.861 13.502 1.00 96.06 93 LYS A N 1
ATOM 745 C CA . LYS A 1 93 ? 1.364 -4.857 14.566 1.00 96.0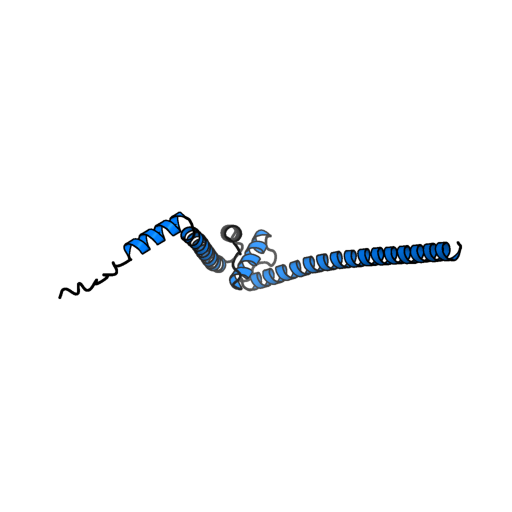6 93 LYS A CA 1
ATOM 746 C C . LYS A 1 93 ? 1.303 -3.429 14.027 1.00 96.06 93 LYS A C 1
ATOM 748 O O . LYS A 1 93 ? 0.620 -2.589 14.606 1.00 96.06 93 LYS A O 1
ATOM 753 N N . THR A 1 94 ? 1.961 -3.151 12.898 1.00 97.19 94 THR A N 1
ATOM 754 C CA . THR A 1 94 ? 1.886 -1.834 12.248 1.00 97.19 94 THR A CA 1
ATOM 755 C C . THR A 1 94 ? 0.459 -1.500 11.821 1.00 97.19 94 THR A C 1
ATOM 757 O O . THR A 1 94 ? -0.000 -0.388 12.063 1.00 97.19 94 THR A O 1
ATOM 760 N N . TRP A 1 95 ? -0.260 -2.446 11.210 1.00 97.69 95 TRP A N 1
ATOM 761 C CA . TRP A 1 95 ? -1.643 -2.218 10.791 1.00 97.69 95 TRP A CA 1
ATOM 762 C C . TRP A 1 95 ? -2.554 -1.940 11.985 1.00 97.69 95 TRP A C 1
ATOM 764 O O . TRP A 1 95 ? -3.316 -0.979 11.943 1.00 97.69 95 TRP A O 1
ATOM 774 N N . ILE A 1 96 ? -2.433 -2.729 13.057 1.00 97.12 96 ILE A N 1
ATOM 775 C CA . ILE A 1 96 ? -3.178 -2.522 14.305 1.00 97.12 96 ILE A CA 1
ATOM 776 C C . ILE A 1 96 ? -2.885 -1.131 14.874 1.00 97.12 96 ILE A C 1
ATOM 778 O O . ILE A 1 96 ? -3.823 -0.388 15.132 1.00 97.12 96 ILE A O 1
ATOM 782 N N . SER A 1 97 ? -1.611 -0.741 14.977 1.00 97.56 97 SER A N 1
ATOM 783 C CA . SER A 1 97 ? -1.220 0.567 15.516 1.00 97.56 97 SER A CA 1
ATOM 784 C C . SER A 1 97 ? -1.804 1.736 14.714 1.00 97.56 97 SER A C 1
ATOM 786 O O . SER A 1 97 ? -2.328 2.679 15.301 1.00 97.56 97 SER A O 1
ATOM 788 N N . VAL A 1 98 ? -1.788 1.667 13.378 1.00 97.44 98 VAL A N 1
ATOM 789 C CA . VAL A 1 98 ? -2.406 2.704 12.532 1.00 97.44 98 VAL A CA 1
ATOM 790 C C . VAL A 1 98 ? -3.916 2.776 12.763 1.00 97.44 98 VAL A C 1
ATOM 792 O O . VAL A 1 98 ? -4.479 3.868 12.833 1.00 97.44 98 VAL A O 1
ATOM 795 N N . LEU A 1 99 ? -4.595 1.632 12.879 1.00 96.75 99 LEU A N 1
ATOM 796 C CA . LEU A 1 99 ? -6.036 1.604 13.132 1.00 96.75 99 LEU A CA 1
ATOM 797 C C . LEU A 1 99 ? -6.392 2.083 14.548 1.00 96.75 99 LEU A C 1
ATOM 799 O O . LEU A 1 99 ? -7.417 2.737 14.713 1.00 96.75 99 LEU A O 1
ATOM 803 N N . GLU A 1 100 ? -5.549 1.819 15.546 1.00 96.44 100 GLU A N 1
ATOM 804 C CA . GLU A 1 100 ? -5.705 2.342 16.908 1.00 96.44 100 GLU A CA 1
ATOM 805 C C . GLU A 1 100 ? -5.537 3.867 16.946 1.00 96.44 100 GLU A C 1
ATOM 807 O O . GLU A 1 100 ? -6.394 4.547 17.502 1.00 96.44 100 GLU A O 1
ATOM 812 N N . GLN A 1 101 ? -4.552 4.430 16.236 1.00 96.50 101 GLN A N 1
ATOM 813 C CA . GLN A 1 101 ? -4.422 5.889 16.090 1.00 96.50 101 GLN A CA 1
ATOM 814 C C . GLN A 1 101 ? -5.656 6.518 15.421 1.00 96.50 101 GLN A C 1
ATOM 816 O O . GLN A 1 101 ? -6.132 7.571 15.837 1.00 96.50 101 GLN A O 1
ATOM 821 N N . ASN A 1 102 ? -6.224 5.857 14.406 1.00 94.81 102 ASN A N 1
ATOM 822 C CA . ASN A 1 102 ? -7.468 6.309 13.772 1.00 94.81 102 ASN A CA 1
ATOM 823 C C . ASN A 1 102 ? -8.679 6.212 14.713 1.00 94.81 102 ASN A C 1
ATOM 825 O O . ASN A 1 102 ? -9.564 7.067 14.665 1.00 94.81 102 ASN A O 1
ATOM 829 N N . LYS A 1 103 ? -8.718 5.186 15.574 1.00 94.31 103 LYS A N 1
ATOM 830 C CA . LYS A 1 103 ? -9.741 5.038 16.616 1.00 94.31 103 LYS A CA 1
ATOM 831 C C . LYS A 1 103 ? -9.662 6.187 17.619 1.00 94.31 103 LYS A C 1
ATOM 833 O O . LYS A 1 103 ? -10.690 6.783 17.923 1.00 94.31 103 LYS A O 1
ATOM 838 N N . GLU A 1 104 ? -8.463 6.515 18.093 1.00 94.19 104 GLU A N 1
ATOM 839 C CA . GLU A 1 104 ? -8.221 7.627 19.022 1.00 94.19 104 GLU A CA 1
ATOM 840 C C . GLU A 1 104 ? -8.571 8.985 18.403 1.00 94.19 104 GLU A C 1
ATOM 842 O O . GLU A 1 104 ? -9.186 9.825 19.055 1.00 94.19 104 GLU A O 1
ATOM 847 N N . ALA A 1 105 ? -8.233 9.184 17.127 1.00 92.12 105 ALA A N 1
ATOM 848 C CA . ALA A 1 105 ? -8.519 10.419 16.403 1.00 92.12 105 ALA A CA 1
ATOM 849 C C . ALA A 1 105 ? -9.987 10.553 15.951 1.00 92.12 105 ALA A C 1
ATOM 851 O O . ALA A 1 105 ? -10.384 11.622 15.487 1.00 92.12 105 ALA A O 1
ATOM 852 N N . GLY A 1 106 ? -10.792 9.487 16.041 1.00 90.56 106 GLY A N 1
ATOM 853 C CA . GLY A 1 106 ? -12.195 9.489 15.611 1.00 90.56 106 GLY A CA 1
ATOM 854 C C . GLY A 1 106 ? -12.390 9.733 14.109 1.00 90.56 106 GLY A C 1
ATOM 855 O O . GLY A 1 106 ? -13.446 10.203 13.692 1.00 90.56 106 GLY A O 1
ATOM 856 N N . THR A 1 107 ? -11.378 9.439 13.290 1.00 89.94 107 THR A N 1
ATOM 857 C CA . THR A 1 107 ? -11.364 9.720 11.842 1.00 89.94 107 THR A CA 1
ATOM 858 C C . THR A 1 107 ? -12.176 8.715 11.027 1.00 89.94 107 THR A C 1
ATOM 860 O O . THR A 1 107 ? -12.590 8.997 9.905 1.00 89.94 107 THR A O 1
ATOM 863 N N . ILE A 1 108 ? -12.418 7.523 11.575 1.00 90.44 108 ILE A N 1
ATOM 864 C CA . ILE A 1 108 ? -13.175 6.449 10.927 1.00 90.44 108 ILE A CA 1
ATOM 865 C C . ILE A 1 108 ? -14.255 5.956 11.901 1.00 90.44 108 ILE A C 1
ATOM 867 O O . ILE A 1 108 ? -13.979 5.862 13.100 1.00 90.44 108 ILE A O 1
ATOM 871 N N . PRO A 1 109 ? -15.469 5.608 11.425 1.00 90.56 109 PRO A N 1
ATOM 872 C CA . PRO A 1 109 ? -16.522 5.079 12.285 1.00 90.56 109 PRO A CA 1
ATOM 873 C C . PRO A 1 109 ? -16.062 3.902 13.153 1.00 90.56 109 PRO A C 1
ATOM 875 O O . PRO A 1 109 ? -15.505 2.913 12.663 1.00 90.56 109 PRO A O 1
ATOM 878 N N . LEU A 1 110 ? -16.334 4.011 14.455 1.00 90.88 110 LEU A N 1
ATOM 879 C CA . LEU A 1 110 ? -15.855 3.080 15.477 1.00 90.88 110 LEU A CA 1
ATOM 880 C C . LEU A 1 110 ? -16.290 1.633 15.210 1.00 90.88 110 LEU A C 1
ATOM 882 O O . LEU A 1 110 ? -15.468 0.723 15.265 1.00 90.88 110 LEU A O 1
ATOM 886 N N . ASN A 1 111 ? -17.559 1.435 14.848 1.00 88.56 111 ASN A N 1
ATOM 887 C CA . ASN A 1 111 ? -18.130 0.121 14.539 1.00 88.56 111 ASN A CA 1
ATOM 888 C C . ASN A 1 111 ? -17.346 -0.627 13.446 1.00 88.56 111 ASN A C 1
ATOM 890 O O . ASN A 1 111 ? -17.158 -1.841 13.510 1.00 88.56 111 ASN A O 1
ATOM 894 N N . ARG A 1 112 ? -16.863 0.103 12.439 1.00 88.31 112 ARG A N 1
ATOM 895 C CA . ARG A 1 112 ? -16.093 -0.457 11.332 1.00 88.31 112 ARG A CA 1
ATOM 896 C C . ARG A 1 112 ? -14.661 -0.771 11.755 1.00 88.31 112 ARG A C 1
ATOM 898 O O . ARG A 1 112 ? -14.145 -1.826 11.396 1.00 88.31 112 ARG A O 1
ATOM 905 N N . LEU A 1 113 ? -14.043 0.107 12.546 1.00 92.81 113 LEU A N 1
ATOM 906 C CA . LEU A 1 113 ? -12.697 -0.107 13.079 1.00 92.81 113 LEU A CA 1
ATOM 907 C C . LEU A 1 113 ? -12.622 -1.319 14.010 1.00 92.81 113 LEU A C 1
ATOM 909 O O . LEU A 1 113 ? -11.702 -2.120 13.875 1.00 92.81 113 LEU A O 1
ATOM 913 N N . GLU A 1 114 ? -13.571 -1.465 14.933 1.00 92.75 114 GLU A N 1
ATOM 914 C CA . GLU A 1 114 ? -13.526 -2.510 15.963 1.00 92.75 114 GLU A CA 1
ATOM 915 C C . GLU A 1 114 ? -13.583 -3.911 15.366 1.00 92.75 114 GLU A C 1
ATOM 917 O O . GLU A 1 114 ? -12.708 -4.724 15.657 1.00 92.75 114 GLU A O 1
ATOM 922 N N . SER A 1 115 ? -14.513 -4.152 14.437 1.00 90.69 115 SER A N 1
ATOM 923 C CA . SER A 1 115 ? -14.614 -5.448 13.755 1.00 90.69 115 SER A CA 1
ATOM 924 C C . SER A 1 115 ? -13.309 -5.851 13.053 1.00 90.69 115 SER A C 1
ATOM 926 O O . SER A 1 115 ? -12.887 -7.005 13.107 1.00 90.69 115 SER A O 1
ATOM 928 N N . ILE A 1 116 ? -12.616 -4.898 12.425 1.00 94.62 116 ILE A N 1
ATOM 929 C CA . ILE A 1 116 ? -11.361 -5.163 11.717 1.00 94.62 116 ILE A CA 1
ATOM 930 C C . ILE A 1 116 ? -10.181 -5.304 12.686 1.00 94.62 116 ILE A C 1
ATOM 932 O O . ILE A 1 116 ? -9.308 -6.148 12.470 1.00 94.62 116 ILE A O 1
ATOM 936 N N . LEU A 1 117 ? -10.153 -4.521 13.765 1.00 95.56 117 LEU A N 1
ATOM 937 C CA . LEU A 1 117 ? -9.153 -4.651 14.824 1.00 95.56 117 LEU A CA 1
ATOM 938 C C . LEU A 1 117 ? -9.230 -6.020 15.505 1.00 95.56 117 LEU A C 1
ATOM 940 O O . LEU A 1 117 ? -8.189 -6.634 15.724 1.00 95.56 117 LEU A O 1
ATOM 944 N N . GLU A 1 118 ? -10.431 -6.525 15.791 1.00 94.44 118 GLU A N 1
ATOM 945 C CA . GLU A 1 118 ? -10.632 -7.871 16.342 1.00 94.44 118 GLU A CA 1
ATOM 946 C C . GLU A 1 118 ? -10.081 -8.950 15.407 1.00 94.44 118 GLU A C 1
ATOM 948 O O . GLU A 1 118 ? -9.323 -9.822 15.837 1.00 94.44 118 GLU A O 1
ATOM 953 N N . VAL A 1 119 ? -10.378 -8.852 14.107 1.00 94.69 119 VAL A N 1
ATOM 954 C CA . VAL A 1 119 ? -9.860 -9.780 13.092 1.00 94.69 119 VAL A CA 1
ATOM 955 C C . VAL A 1 119 ? -8.328 -9.770 13.050 1.00 94.69 119 VAL A C 1
ATOM 957 O O . VAL A 1 119 ? -7.705 -10.834 13.008 1.00 94.69 119 VAL A O 1
ATOM 960 N N . LEU A 1 120 ? -7.704 -8.590 13.091 1.00 95.56 120 LEU A N 1
ATOM 961 C CA . LEU A 1 120 ? -6.245 -8.463 13.066 1.00 95.56 120 LEU A CA 1
ATOM 962 C C . LEU A 1 120 ? -5.584 -8.957 14.358 1.00 95.56 120 LEU A C 1
ATOM 964 O O . LEU A 1 120 ? -4.541 -9.608 14.287 1.00 95.56 120 LEU A O 1
ATOM 968 N N . LYS A 1 121 ? -6.184 -8.696 15.525 1.00 94.06 121 LYS A N 1
ATOM 969 C CA . LYS A 1 121 ? -5.686 -9.191 16.819 1.00 94.06 121 LYS A CA 1
ATOM 970 C C . LYS A 1 121 ? -5.771 -10.716 16.890 1.00 94.06 121 LYS A C 1
ATOM 972 O O . LYS A 1 121 ? -4.772 -11.360 17.195 1.00 94.06 121 LYS A O 1
ATOM 977 N N . ALA A 1 122 ? -6.890 -11.304 16.468 1.00 93.19 122 ALA A N 1
ATOM 978 C CA . ALA A 1 122 ? -7.035 -12.757 16.382 1.00 93.19 122 ALA A CA 1
ATOM 979 C C . ALA A 1 122 ? -6.056 -13.392 15.375 1.00 93.19 122 ALA A C 1
ATOM 981 O O . ALA A 1 122 ? -5.555 -14.498 15.589 1.00 93.19 122 ALA A O 1
ATOM 982 N N . PHE A 1 123 ? -5.765 -12.713 14.261 1.00 92.88 123 PHE A N 1
ATOM 983 C CA . PHE A 1 123 ? -4.737 -13.155 13.316 1.00 92.88 123 PHE A CA 1
ATOM 984 C C . PHE A 1 123 ? -3.338 -13.142 13.949 1.00 92.88 123 PHE A C 1
ATOM 986 O O . PHE A 1 123 ? -2.600 -14.121 13.824 1.00 92.88 123 PHE A O 1
ATOM 993 N N . LEU A 1 124 ? -2.995 -12.069 14.666 1.00 92.75 124 LEU A N 1
ATOM 994 C CA . LEU A 1 124 ? -1.718 -11.932 15.363 1.00 92.75 124 LEU A CA 1
ATOM 995 C C . LEU A 1 124 ? -1.535 -13.021 16.431 1.00 92.75 124 LEU A C 1
ATOM 997 O O . LEU A 1 124 ? -0.490 -13.666 16.476 1.00 92.75 124 LEU A O 1
ATOM 1001 N N . GLU A 1 125 ? -2.564 -13.290 17.234 1.00 91.00 125 GLU A N 1
ATOM 1002 C CA . GLU A 1 125 ? -2.549 -14.374 18.225 1.00 91.00 125 GLU A CA 1
ATOM 1003 C C . GLU A 1 125 ? -2.304 -15.742 17.581 1.00 91.00 125 GLU A C 1
ATOM 1005 O O . GLU A 1 125 ? -1.525 -16.547 18.092 1.00 91.00 125 GLU A O 1
ATOM 1010 N N . LYS A 1 126 ? -2.921 -16.017 16.424 1.00 89.75 126 LYS A N 1
ATOM 1011 C CA . LYS A 1 126 ? -2.693 -17.268 15.685 1.00 89.75 126 LYS A CA 1
ATOM 1012 C C . LYS A 1 126 ? -1.255 -17.400 15.191 1.00 89.75 126 LYS A C 1
ATOM 1014 O O . LYS A 1 126 ? -0.718 -18.506 15.241 1.00 89.75 126 LYS A O 1
ATOM 1019 N N . LEU A 1 127 ? -0.641 -16.314 14.719 1.00 87.44 127 LEU A N 1
ATOM 1020 C CA . LEU A 1 127 ? 0.767 -16.322 14.310 1.00 87.44 127 LEU A CA 1
ATOM 1021 C C . LEU A 1 127 ? 1.682 -16.637 15.496 1.00 87.44 127 LEU A C 1
ATOM 1023 O O . LEU A 1 127 ? 2.472 -17.577 15.416 1.00 87.44 127 LEU A O 1
ATOM 1027 N N . LEU A 1 128 ? 1.497 -15.934 16.615 1.00 83.31 128 LEU A N 1
ATOM 1028 C CA . LEU A 1 128 ? 2.295 -16.122 17.828 1.00 83.31 128 LEU A CA 1
ATOM 1029 C C . LEU A 1 128 ? 2.145 -17.537 18.403 1.00 83.31 128 LEU A C 1
ATOM 1031 O O . LEU A 1 128 ? 3.132 -18.185 18.743 1.00 83.31 128 LEU A O 1
ATOM 1035 N N . ASN A 1 129 ? 0.921 -18.069 18.450 1.00 81.62 129 ASN A N 1
ATOM 1036 C CA . ASN A 1 129 ? 0.668 -19.430 18.927 1.00 81.62 129 ASN A CA 1
ATOM 1037 C C . ASN A 1 129 ? 1.276 -20.497 18.008 1.00 81.62 129 ASN A C 1
ATOM 1039 O O . ASN A 1 129 ? 1.753 -21.532 18.480 1.00 81.62 129 ASN A O 1
ATOM 1043 N N . LYS A 1 130 ? 1.287 -20.256 16.692 1.00 74.31 130 LYS A N 1
ATOM 1044 C CA . LYS A 1 130 ? 1.952 -21.143 15.737 1.00 74.31 130 LYS A CA 1
ATOM 1045 C C . LYS A 1 130 ? 3.459 -21.150 15.988 1.00 74.31 130 LYS A C 1
ATOM 1047 O O . LYS A 1 130 ? 4.027 -22.232 16.113 1.00 74.31 130 LYS A O 1
ATOM 1052 N N . GLU A 1 131 ? 4.085 -19.988 16.137 1.00 66.38 131 GLU A N 1
ATOM 1053 C CA . GLU A 1 131 ? 5.513 -19.887 16.463 1.00 66.38 131 GLU A CA 1
ATOM 1054 C C . GLU A 1 131 ? 5.852 -20.560 17.795 1.00 66.38 131 GLU A C 1
ATOM 1056 O O . GLU A 1 131 ? 6.771 -21.375 17.847 1.00 66.38 131 GLU A O 1
ATOM 1061 N N . LEU A 1 132 ? 5.053 -20.330 18.841 1.00 66.81 132 LEU A N 1
ATOM 1062 C CA . LEU A 1 132 ? 5.185 -21.025 20.123 1.00 66.81 132 LEU A CA 1
ATOM 1063 C C . LEU A 1 132 ? 5.108 -22.546 19.953 1.00 66.81 132 LEU A C 1
ATOM 1065 O O . LEU A 1 132 ? 5.942 -23.255 20.508 1.00 66.81 132 LEU A O 1
ATOM 1069 N N . SER A 1 133 ? 4.181 -23.064 19.139 1.00 60.75 133 SER A N 1
ATOM 1070 C CA . SER A 1 133 ? 4.052 -24.508 18.890 1.00 60.75 133 SER A CA 1
ATOM 1071 C C . SER A 1 133 ? 5.226 -25.131 18.116 1.00 60.75 133 SER A C 1
ATOM 1073 O O . SER A 1 133 ? 5.489 -26.324 18.275 1.00 60.75 133 SER A O 1
ATOM 1075 N N . PHE A 1 134 ? 5.931 -24.342 17.297 1.00 61.88 134 PHE A N 1
ATOM 1076 C CA . PHE A 1 134 ? 7.126 -24.764 16.552 1.00 61.88 134 PHE A CA 1
ATOM 1077 C C . PHE A 1 134 ? 8.440 -24.418 17.266 1.00 61.88 134 PHE A C 1
ATOM 1079 O O . PHE A 1 134 ? 9.504 -24.864 16.835 1.00 61.88 134 PHE A O 1
ATOM 1086 N N . SER A 1 135 ? 8.385 -23.655 18.359 1.00 69.75 135 SER A N 1
ATOM 1087 C CA . SER A 1 135 ? 9.542 -23.371 19.203 1.00 69.75 135 SER A CA 1
ATOM 1088 C C . SER A 1 135 ? 10.080 -24.655 19.845 1.00 69.75 135 SER A C 1
ATOM 1090 O O . SER A 1 135 ? 9.348 -25.628 20.033 1.00 69.75 135 SER A O 1
ATOM 1092 N N . LEU A 1 136 ? 11.363 -24.664 20.220 1.00 69.31 136 LEU A N 1
ATOM 1093 C CA . LEU A 1 136 ? 11.990 -25.807 20.891 1.00 69.31 136 LEU A CA 1
ATOM 1094 C C . LEU A 1 136 ? 11.197 -26.236 22.137 1.00 69.31 136 LEU A C 1
ATOM 1096 O O . LEU A 1 136 ? 11.023 -27.428 22.382 1.00 69.31 136 LEU A O 1
ATOM 1100 N N . ASP A 1 137 ? 10.692 -25.271 22.901 1.00 75.31 137 ASP A N 1
ATOM 1101 C CA . ASP A 1 137 ? 9.941 -25.536 24.125 1.00 75.31 137 ASP A CA 1
ATOM 1102 C C . ASP A 1 137 ? 8.510 -26.006 23.838 1.00 75.31 137 ASP A C 1
ATOM 1104 O O . ASP A 1 137 ? 8.034 -26.927 24.505 1.00 75.31 137 ASP A O 1
ATOM 1108 N N . GLY A 1 138 ? 7.867 -25.491 22.784 1.00 72.50 138 GLY A N 1
ATOM 1109 C CA . GLY A 1 138 ? 6.592 -26.021 22.289 1.00 72.50 138 GLY A CA 1
ATOM 1110 C C . GLY A 1 138 ? 6.703 -27.438 21.722 1.00 72.50 138 GLY A C 1
ATOM 1111 O O . GLY A 1 138 ? 5.832 -28.276 21.939 1.00 72.50 138 GLY A O 1
ATOM 1112 N N . LEU A 1 139 ? 7.808 -27.761 21.050 1.00 75.00 139 LEU A N 1
ATOM 1113 C CA . LEU A 1 139 ? 8.087 -29.118 20.579 1.00 75.00 139 LEU A CA 1
ATOM 1114 C C . LEU A 1 139 ? 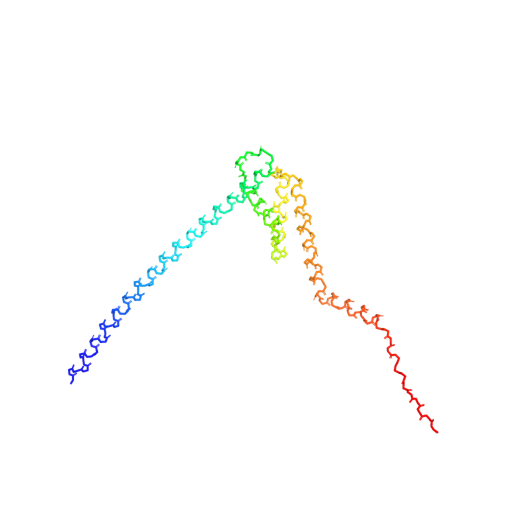8.389 -30.065 21.745 1.00 75.00 139 LEU A C 1
ATOM 1116 O O . LEU A 1 139 ? 7.923 -31.206 21.743 1.00 75.00 139 LEU A O 1
ATOM 1120 N N . LYS A 1 140 ? 9.134 -29.605 22.759 1.00 77.31 140 LYS A N 1
ATOM 1121 C CA . LYS A 1 140 ? 9.395 -30.375 23.983 1.00 77.31 140 LYS A CA 1
ATOM 1122 C C . LYS A 1 140 ? 8.104 -30.682 24.738 1.00 77.31 140 LYS A C 1
ATOM 1124 O O . LYS A 1 140 ? 7.919 -31.840 25.102 1.00 77.31 140 LYS A O 1
ATOM 1129 N N . SER A 1 141 ? 7.214 -29.704 24.937 1.00 76.81 141 SER A N 1
ATOM 1130 C CA . SER A 1 141 ? 5.932 -29.916 25.628 1.00 76.81 141 SER A CA 1
ATOM 1131 C C . SER A 1 141 ? 5.016 -30.879 24.865 1.00 76.81 141 SER A C 1
ATOM 1133 O O . SER A 1 141 ? 4.434 -31.791 25.445 1.00 76.81 141 SER A O 1
ATOM 1135 N N . ARG A 1 142 ? 4.970 -30.778 23.534 1.00 73.69 142 ARG A N 1
ATOM 1136 C CA . ARG A 1 142 ? 4.210 -31.722 22.703 1.00 73.69 142 ARG A CA 1
ATOM 1137 C C . ARG A 1 142 ? 4.785 -33.137 22.759 1.00 73.69 142 ARG A C 1
ATOM 1139 O O . ARG A 1 142 ? 4.042 -34.115 22.782 1.00 73.69 142 ARG A O 1
ATOM 1146 N N . ASN A 1 143 ? 6.111 -33.265 22.801 1.00 76.69 143 ASN A N 1
ATOM 1147 C CA . ASN A 1 143 ? 6.788 -34.555 22.917 1.00 76.69 143 ASN A CA 1
ATOM 1148 C C . ASN A 1 143 ? 6.561 -35.191 24.302 1.00 76.69 143 ASN A C 1
ATOM 1150 O O . ASN A 1 143 ? 6.355 -36.400 24.395 1.00 76.69 143 ASN A O 1
ATOM 1154 N N . THR A 1 144 ? 6.535 -34.402 25.383 1.00 79.00 144 THR A N 1
ATOM 1155 C CA . THR A 1 144 ? 6.201 -34.920 26.721 1.00 79.00 144 THR A CA 1
ATOM 1156 C C . THR A 1 144 ? 4.741 -35.362 26.817 1.00 79.00 144 THR A C 1
ATOM 1158 O O . THR A 1 144 ? 4.479 -36.430 27.371 1.00 79.00 144 THR A O 1
ATOM 1161 N N . GLU A 1 145 ? 3.798 -34.628 26.223 1.00 78.00 145 GLU A N 1
ATOM 1162 C CA . GLU A 1 145 ? 2.389 -35.039 26.130 1.00 78.00 145 GLU A CA 1
ATOM 1163 C C . GLU A 1 145 ? 2.201 -36.320 25.306 1.00 78.00 145 GLU A C 1
ATOM 1165 O O . GLU A 1 145 ? 1.489 -37.232 25.729 1.00 78.00 145 GLU A O 1
ATOM 1170 N N . LEU A 1 146 ? 2.881 -36.436 24.161 1.00 76.38 146 LEU A N 1
ATOM 1171 C CA . LEU A 1 146 ? 2.854 -37.645 23.332 1.00 76.38 146 LEU A CA 1
ATOM 1172 C C . LEU A 1 146 ? 3.413 -38.860 24.079 1.00 76.38 146 LEU A C 1
ATOM 1174 O O . LEU A 1 146 ? 2.799 -39.924 24.051 1.00 76.38 146 LEU A O 1
ATOM 1178 N N . LYS A 1 147 ? 4.531 -38.705 24.801 1.00 75.81 147 LYS A N 1
ATOM 1179 C CA . LYS A 1 147 ? 5.094 -39.774 25.643 1.00 75.81 147 LYS A CA 1
ATOM 1180 C C . LYS A 1 147 ? 4.165 -40.165 26.791 1.00 75.81 147 LYS A C 1
ATOM 1182 O O . LYS A 1 147 ? 4.096 -41.339 27.134 1.00 75.81 147 LYS A O 1
ATOM 1187 N N . LYS A 1 148 ? 3.432 -39.209 27.366 1.00 75.88 148 LYS A N 1
ATOM 1188 C CA . LYS A 1 148 ? 2.468 -39.463 28.448 1.00 75.88 148 LYS A CA 1
ATOM 1189 C C . LYS A 1 148 ? 1.211 -40.196 27.960 1.00 75.88 148 LYS A C 1
ATOM 1191 O O . LYS A 1 148 ? 0.625 -40.959 28.719 1.00 75.88 148 LYS A O 1
ATOM 1196 N N . ASN A 1 149 ? 0.824 -39.993 26.700 1.00 71.69 149 ASN A N 1
ATOM 1197 C CA . ASN A 1 149 ? -0.366 -40.595 26.091 1.00 71.69 149 ASN A CA 1
ATOM 1198 C C . ASN A 1 149 ? -0.082 -41.876 25.280 1.00 71.69 149 ASN A C 1
ATOM 1200 O O . ASN A 1 149 ? -1.021 -42.507 24.789 1.00 71.69 149 ASN A O 1
ATOM 1204 N N . GLN A 1 150 ? 1.181 -42.299 25.148 1.00 64.12 150 GLN A N 1
ATOM 1205 C CA . GLN A 1 150 ? 1.516 -43.617 24.609 1.00 64.12 150 GLN A CA 1
ATOM 1206 C C . GLN A 1 150 ? 1.092 -44.700 25.609 1.00 64.12 150 GLN A C 1
ATOM 1208 O O . GLN A 1 150 ? 1.762 -44.950 26.610 1.00 64.12 150 GLN A O 1
ATOM 1213 N N . LYS A 1 151 ? -0.036 -45.369 25.336 1.00 62.84 151 LYS A N 1
ATOM 1214 C CA . LYS A 1 151 ? -0.375 -46.624 26.019 1.00 62.84 151 LYS A CA 1
ATOM 1215 C C . LYS A 1 151 ? 0.722 -47.659 25.725 1.00 62.84 151 LYS A C 1
ATOM 1217 O O . LYS A 1 151 ? 1.111 -47.783 24.562 1.00 62.84 151 LYS A O 1
ATOM 1222 N N . PRO A 1 152 ? 1.192 -48.423 26.726 1.00 62.69 152 PRO A N 1
ATOM 1223 C CA . PRO A 1 152 ? 2.166 -49.478 26.491 1.00 62.69 152 PRO A CA 1
ATOM 1224 C C . PRO A 1 152 ? 1.562 -50.507 25.533 1.00 62.69 152 PRO A C 1
ATOM 1226 O O . PRO A 1 152 ? 0.530 -51.115 25.819 1.00 62.69 152 PRO A O 1
ATOM 1229 N N . THR A 1 153 ? 2.190 -50.694 24.373 1.00 58.78 153 THR A N 1
ATOM 1230 C CA . THR A 1 153 ? 1.893 -51.823 23.493 1.00 58.78 153 THR A CA 1
ATOM 1231 C C . THR A 1 153 ? 2.335 -53.088 24.211 1.00 58.78 153 THR A C 1
ATOM 1233 O O . THR A 1 153 ? 3.529 -53.372 24.296 1.00 58.78 153 THR A O 1
ATOM 1236 N N . HIS A 1 154 ? 1.377 -53.824 24.770 1.00 50.94 154 HIS A N 1
ATOM 1237 C CA . HIS A 1 154 ? 1.621 -55.125 25.376 1.00 50.94 154 HIS A CA 1
ATOM 1238 C C . HIS A 1 154 ? 2.059 -56.089 24.263 1.00 50.94 154 HIS A C 1
ATOM 1240 O O . HIS A 1 154 ? 1.238 -56.566 23.479 1.00 50.94 154 HIS A O 1
ATOM 1246 N N . SER A 1 155 ? 3.361 -56.348 24.142 1.00 53.50 155 SER A N 1
ATOM 1247 C CA . SER A 1 155 ? 3.854 -57.448 23.321 1.00 53.50 155 SER A CA 1
ATOM 1248 C C . SER A 1 155 ? 3.583 -58.747 24.078 1.00 53.50 155 SER A C 1
ATOM 1250 O O . SER A 1 155 ? 4.277 -59.094 25.030 1.00 53.50 155 SER A O 1
ATOM 1252 N N . ASN A 1 156 ? 2.536 -59.471 23.686 1.00 50.47 156 ASN A N 1
ATOM 1253 C CA . ASN A 1 156 ? 2.358 -60.851 24.129 1.00 50.47 156 ASN A CA 1
ATOM 1254 C C . ASN A 1 156 ? 3.414 -61.712 23.428 1.00 50.47 156 ASN A C 1
ATOM 1256 O O . ASN A 1 156 ? 3.192 -62.203 22.321 1.00 50.47 156 ASN A O 1
ATOM 1260 N N . SER A 1 157 ? 4.575 -61.896 24.061 1.00 49.97 157 SER A N 1
ATOM 1261 C CA . SER A 1 157 ? 5.455 -63.006 23.711 1.00 49.97 157 SER A CA 1
ATOM 1262 C C . SER A 1 157 ? 4.762 -64.299 24.151 1.00 49.97 157 SER A C 1
ATOM 1264 O O . SER A 1 157 ? 4.660 -64.623 25.332 1.00 49.97 157 SER A O 1
ATOM 1266 N N . MET A 1 158 ? 4.205 -65.034 23.185 1.00 46.38 158 MET A N 1
ATOM 1267 C CA . MET A 1 158 ? 3.726 -66.395 23.418 1.00 46.38 158 MET A CA 1
ATOM 1268 C C . MET A 1 158 ? 4.915 -67.262 23.836 1.00 46.38 158 MET A C 1
ATOM 1270 O O . MET A 1 158 ? 5.721 -67.669 23.000 1.00 46.38 158 MET A O 1
ATOM 1274 N N . ASN A 1 159 ? 5.001 -67.566 25.127 1.00 54.00 159 ASN A N 1
ATOM 1275 C CA . ASN A 1 159 ? 5.863 -68.619 25.633 1.00 54.00 159 ASN A CA 1
ATOM 1276 C C . ASN A 1 159 ? 5.261 -69.969 25.206 1.00 54.00 159 ASN A C 1
ATOM 1278 O O . ASN A 1 159 ? 4.336 -70.477 25.838 1.00 54.00 159 ASN A O 1
ATOM 1282 N N . ARG A 1 160 ? 5.729 -70.525 24.083 1.00 52.50 160 ARG A N 1
ATOM 1283 C CA . ARG A 1 160 ? 5.406 -71.899 23.673 1.00 52.50 160 ARG A CA 1
ATOM 1284 C C . ARG A 1 160 ? 6.302 -72.860 24.455 1.00 52.50 160 ARG A C 1
ATOM 1286 O O . ARG A 1 160 ? 7.341 -73.278 23.957 1.00 52.50 160 ARG A O 1
ATOM 1293 N N . GLY A 1 161 ? 5.898 -73.171 25.685 1.00 50.75 161 GLY A N 1
ATOM 1294 C CA . GLY A 1 161 ? 6.428 -74.304 26.443 1.00 50.75 161 GLY A CA 1
ATOM 1295 C C . GLY A 1 161 ? 5.760 -75.598 25.979 1.00 50.75 161 GLY A C 1
ATOM 1296 O O . GLY A 1 161 ? 4.534 -75.650 25.882 1.00 50.75 161 GLY A O 1
ATOM 1297 N N . ARG A 1 162 ? 6.579 -76.596 25.651 1.00 43.94 162 ARG A N 1
ATOM 1298 C CA . ARG A 1 162 ? 6.210 -77.971 25.306 1.00 43.94 162 ARG A CA 1
ATOM 1299 C C . ARG A 1 162 ? 6.702 -78.888 26.416 1.00 43.94 162 ARG A C 1
ATOM 1301 O O . ARG A 1 162 ? 7.783 -78.568 26.959 1.00 43.94 162 ARG A O 1
#

Secondary structure (DSSP, 8-state):
-HHHHHHHHHHHHHHHHHHHHHHHHHHHHHHHHHHHHHHHHHHHHHHHHHHHHHHHHHSTT--S---HHHHHHHHHHHHHHTT---SSHHHHHHHHHHHHHHHHHT-S-HHHHHHHHHHHHHHHHHHHHHHHHHSHHHHHHHHHHHHHH-------------

pLDDT: mean 86.06, std 13.1, range [43.94, 97.69]

Sequence (162 aa):
VDLVEQEKTDLKGQLQQANQRADEATEKVTYYLDTLENTLKTGQKFKDQAIIYKSILKDAKIPFQISEMEKQGRLILSKVENGRMPEDEKKAKTWISVLEQNKEAGTIPLNRLESILEVLKAFLEKLLNKELSFSLDGLKSRNTELKKNQKPTHSNSMNRGR